Protein AF-A0A7R9JCJ1-F1 (afdb_monomer)

Mean predicted aligned error: 11.02 Å

Radius of gyration: 18.44 Å; Cα contacts (8 Å, |Δi|>4): 87; chains: 1; bounding box: 52×27×41 Å

pLDDT: mean 80.85, std 22.11, range [39.84, 98.69]

Foldseek 3Di:
DLCCLCPVVVVVLVVCCVVVVNQAEAAEAEECRLVSVVSNCVVPVVCVSRYPYYHYHHYDPDCPDPPDCVVVVVVVVVVVVVPD

Solvent-accessible surface area (backbone atoms only — not comparable to full-atom values): 4811 Å² total; per-residue (Å²): 87,68,65,40,13,71,47,50,54,54,51,52,52,52,50,51,31,66,74,70,71,43,84,56,42,78,43,78,26,53,28,64,50,21,36,14,49,52,47,17,43,74,79,42,56,75,56,52,77,36,41,78,44,76,48,68,42,73,58,52,69,87,64,90,76,70,85,47,68,68,58,55,51,54,51,52,54,57,56,58,65,74,75,111

InterPro domains:
  IPR029058 Alpha/Beta hydrolase fold [G3DSA:3.40.50.1820] (1-83)
  IPR029058 Alpha/Beta hydrolase fold [SSF53474] (1-56)

Structure (mmCIF, N/CA/C/O backbone):
data_AF-A0A7R9JCJ1-F1
#
_entry.id   AF-A0A7R9JCJ1-F1
#
loop_
_atom_site.group_PDB
_atom_site.id
_atom_site.type_symbol
_atom_site.label_atom_id
_atom_site.label_alt_id
_atom_site.label_comp_id
_atom_site.label_asym_id
_atom_site.label_entity_id
_atom_site.label_seq_id
_atom_site.pdbx_PDB_ins_code
_atom_site.Cartn_x
_atom_site.Cartn_y
_atom_site.Cartn_z
_atom_site.occupancy
_atom_site.B_iso_or_equiv
_atom_site.auth_seq_id
_atom_site.auth_comp_id
_atom_site.auth_asym_id
_atom_site.auth_atom_id
_atom_site.pdbx_PDB_model_num
ATOM 1 N N . MET A 1 1 ? 13.718 -3.447 -8.438 1.00 77.44 1 MET A N 1
ATOM 2 C CA . MET A 1 1 ? 12.241 -3.421 -8.564 1.00 77.44 1 MET A CA 1
ATOM 3 C C . MET A 1 1 ? 11.622 -4.803 -8.400 1.00 77.44 1 MET A C 1
ATOM 5 O O . MET A 1 1 ? 10.644 -4.898 -7.680 1.00 77.44 1 MET A O 1
ATOM 9 N N . HIS A 1 2 ? 12.168 -5.868 -9.010 1.00 85.50 2 HIS A N 1
ATOM 10 C CA . HIS A 1 2 ? 11.621 -7.221 -8.815 1.00 85.50 2 HIS A CA 1
ATOM 11 C C . HIS A 1 2 ? 11.688 -7.683 -7.351 1.00 85.50 2 HIS A C 1
ATOM 13 O O . HIS A 1 2 ? 10.663 -8.052 -6.793 1.00 85.50 2 HIS A O 1
ATOM 19 N N . GLU A 1 3 ? 12.854 -7.546 -6.712 1.00 92.81 3 GLU A N 1
ATOM 20 C CA . GLU A 1 3 ? 13.035 -7.859 -5.286 1.00 92.81 3 GLU A CA 1
ATOM 21 C C . GLU A 1 3 ? 12.089 -7.040 -4.394 1.00 92.81 3 GLU A C 1
ATOM 23 O O . GLU A 1 3 ? 11.323 -7.597 -3.615 1.00 92.81 3 GLU A O 1
ATOM 28 N N . MET A 1 4 ? 12.042 -5.721 -4.620 1.00 92.00 4 MET A N 1
ATOM 29 C CA . MET A 1 4 ? 11.132 -4.810 -3.919 1.00 92.00 4 MET A CA 1
ATOM 30 C C . MET A 1 4 ? 9.661 -5.217 -4.067 1.00 92.00 4 MET A C 1
ATOM 32 O O . MET A 1 4 ? 8.921 -5.230 -3.091 1.00 92.00 4 MET A O 1
ATOM 36 N N . GLY A 1 5 ? 9.219 -5.565 -5.278 1.00 92.31 5 GLY A N 1
ATOM 37 C CA . GLY A 1 5 ? 7.848 -6.016 -5.506 1.00 92.31 5 GLY A CA 1
ATOM 38 C C . GLY A 1 5 ? 7.554 -7.386 -4.885 1.00 92.31 5 GLY A C 1
ATOM 39 O O . GLY A 1 5 ? 6.418 -7.665 -4.511 1.00 92.31 5 GLY A O 1
ATOM 40 N N . ARG A 1 6 ? 8.571 -8.243 -4.750 1.00 95.62 6 ARG A N 1
ATOM 41 C CA . ARG A 1 6 ? 8.430 -9.599 -4.212 1.00 95.62 6 ARG A CA 1
ATOM 42 C C . ARG A 1 6 ? 8.441 -9.646 -2.685 1.00 95.62 6 ARG A C 1
ATOM 44 O O . ARG A 1 6 ? 7.696 -10.452 -2.122 1.00 95.62 6 ARG A O 1
ATOM 51 N N . TYR A 1 7 ? 9.252 -8.807 -2.040 1.00 96.69 7 TYR A N 1
ATOM 52 C CA . TYR A 1 7 ? 9.507 -8.876 -0.599 1.00 96.69 7 TYR A CA 1
ATOM 53 C C . TYR A 1 7 ? 9.221 -7.557 0.119 1.00 96.69 7 TYR A C 1
ATOM 55 O O . TYR A 1 7 ? 8.381 -7.541 1.019 1.00 96.69 7 TYR A O 1
ATOM 63 N N . ASP A 1 8 ? 9.851 -6.458 -0.302 1.00 97.25 8 ASP A N 1
ATOM 64 C CA . ASP A 1 8 ? 9.820 -5.197 0.450 1.00 97.25 8 ASP A CA 1
ATOM 65 C C . ASP A 1 8 ? 8.406 -4.600 0.527 1.00 97.25 8 ASP A C 1
ATOM 67 O O . ASP A 1 8 ? 7.889 -4.355 1.616 1.00 97.25 8 ASP A O 1
ATOM 71 N N . ILE A 1 9 ? 7.744 -4.405 -0.618 1.00 97.25 9 ILE A N 1
ATOM 72 C CA . ILE A 1 9 ? 6.409 -3.793 -0.686 1.00 97.25 9 ILE A CA 1
ATOM 73 C C . ILE A 1 9 ? 5.359 -4.642 0.063 1.00 97.25 9 ILE A C 1
ATOM 75 O O . ILE A 1 9 ? 4.625 -4.072 0.875 1.00 97.25 9 ILE A O 1
ATOM 79 N N . PRO A 1 10 ? 5.287 -5.979 -0.121 1.00 97.81 10 PRO A N 1
ATOM 80 C CA . PRO A 1 10 ? 4.428 -6.839 0.695 1.00 97.81 10 PRO A CA 1
ATOM 81 C C . PRO A 1 10 ? 4.666 -6.701 2.204 1.00 97.81 10 PRO A C 1
ATOM 83 O O . PRO A 1 10 ? 3.712 -6.509 2.959 1.00 97.81 10 PRO A O 1
ATOM 86 N N . ALA A 1 11 ? 5.929 -6.745 2.642 1.00 98.31 11 ALA A N 1
ATOM 87 C CA . ALA A 1 11 ? 6.280 -6.650 4.056 1.00 98.31 11 ALA A CA 1
ATOM 88 C C . ALA A 1 11 ? 5.892 -5.289 4.653 1.00 98.31 11 ALA A C 1
ATOM 90 O O . ALA A 1 11 ? 5.389 -5.229 5.776 1.00 98.31 11 ALA A O 1
ATOM 91 N N . MET A 1 12 ? 6.067 -4.201 3.896 1.00 98.12 12 MET A N 1
ATOM 92 C CA . MET A 1 12 ? 5.634 -2.863 4.304 1.00 98.12 12 MET A CA 1
ATOM 93 C C . MET A 1 12 ? 4.112 -2.771 4.445 1.00 98.12 12 MET A C 1
ATOM 95 O O . MET A 1 12 ? 3.630 -2.239 5.445 1.00 98.12 12 MET A O 1
ATOM 99 N N . ILE A 1 13 ? 3.350 -3.309 3.486 1.00 98.19 13 ILE A N 1
ATOM 100 C CA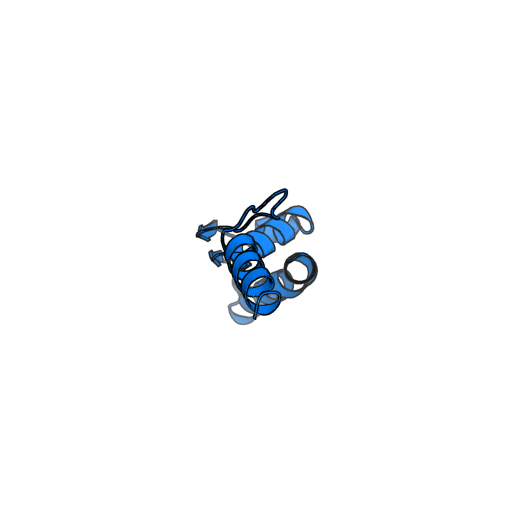 . ILE A 1 13 ? 1.881 -3.343 3.561 1.00 98.19 13 ILE A CA 1
ATOM 101 C C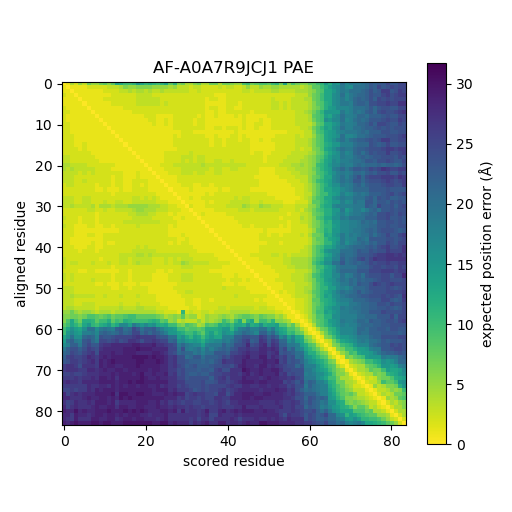 . ILE A 1 13 ? 1.435 -4.119 4.804 1.00 98.19 13 ILE A C 1
ATOM 103 O O . ILE A 1 13 ? 0.644 -3.604 5.593 1.00 98.19 13 ILE A O 1
ATOM 107 N N . ASP A 1 14 ? 1.972 -5.320 5.022 1.00 98.31 14 ASP A N 1
ATOM 108 C CA . ASP A 1 14 ? 1.597 -6.150 6.172 1.00 98.31 14 ASP A CA 1
ATOM 109 C C . ASP A 1 14 ? 1.973 -5.497 7.500 1.00 98.31 14 ASP A C 1
ATOM 111 O O . ASP A 1 14 ? 1.204 -5.554 8.461 1.00 98.31 14 ASP A O 1
ATOM 115 N N . LEU A 1 15 ? 3.131 -4.834 7.560 1.00 98.56 15 LEU A N 1
ATOM 116 C CA . LEU A 1 15 ? 3.546 -4.085 8.738 1.00 98.56 15 LEU A CA 1
ATOM 117 C C . LEU A 1 15 ? 2.553 -2.966 9.056 1.00 98.56 15 LEU A C 1
ATOM 119 O O . LEU A 1 15 ? 2.124 -2.857 10.204 1.00 98.56 15 LEU A O 1
ATOM 123 N N . VAL A 1 16 ? 2.163 -2.164 8.063 1.00 98.44 16 VAL A N 1
ATOM 124 C CA . VAL A 1 16 ? 1.213 -1.060 8.262 1.00 98.44 16 VAL A CA 1
ATOM 125 C C . VAL A 1 16 ? -0.146 -1.589 8.708 1.00 98.44 16 VAL A C 1
ATOM 127 O O . VAL A 1 16 ? -0.681 -1.094 9.699 1.00 98.44 16 VAL A O 1
ATOM 130 N N . LEU A 1 17 ? -0.690 -2.616 8.050 1.00 98.50 17 LEU A N 1
ATOM 131 C CA . LEU A 1 17 ? -1.978 -3.210 8.437 1.00 98.50 17 LEU A CA 1
ATOM 132 C C . LEU A 1 17 ? -1.929 -3.791 9.853 1.00 98.50 17 LEU A C 1
ATOM 134 O O . LEU A 1 17 ? -2.831 -3.552 10.652 1.00 98.50 17 LEU A O 1
ATOM 138 N N . ARG A 1 18 ? -0.841 -4.483 10.210 1.00 98.56 18 ARG A N 1
ATOM 139 C CA . ARG A 1 18 ? -0.655 -5.055 11.550 1.00 98.56 18 ARG A CA 1
ATOM 140 C C . ARG A 1 18 ? -0.499 -3.987 12.629 1.00 98.56 18 ARG A C 1
ATOM 142 O O . ARG A 1 18 ? -1.013 -4.162 13.725 1.00 98.56 18 ARG A O 1
ATOM 149 N N . VAL A 1 19 ? 0.217 -2.899 12.366 1.00 98.69 19 VAL A N 1
ATOM 150 C CA . VAL A 1 19 ? 0.416 -1.830 13.361 1.00 98.69 19 VAL A CA 1
ATOM 151 C C . VAL A 1 19 ? -0.850 -0.993 13.529 1.00 98.69 19 VAL A C 1
ATOM 153 O O . VAL A 1 19 ? -1.218 -0.659 14.650 1.00 98.69 19 VAL A O 1
ATOM 156 N N . THR A 1 20 ? -1.538 -0.684 12.431 1.00 98.25 20 THR A N 1
ATOM 157 C CA . THR A 1 20 ? -2.750 0.153 12.448 1.00 98.25 20 THR A CA 1
ATOM 158 C C . THR A 1 20 ? -4.028 -0.623 12.761 1.00 98.25 20 THR A C 1
ATOM 160 O O . THR A 1 20 ? -5.052 -0.003 13.029 1.00 98.25 20 THR A O 1
ATOM 163 N N . GLN A 1 21 ? -3.980 -1.961 12.724 1.00 98.38 21 GLN A N 1
ATOM 164 C CA . GLN A 1 21 ? -5.139 -2.858 12.840 1.00 98.38 21 GLN A CA 1
ATOM 165 C C . GLN A 1 21 ? -6.215 -2.610 11.765 1.00 98.38 21 GLN A C 1
ATOM 167 O O . GLN A 1 21 ? -7.380 -2.968 11.931 1.00 98.38 21 GLN A O 1
ATOM 172 N N . LEU A 1 22 ?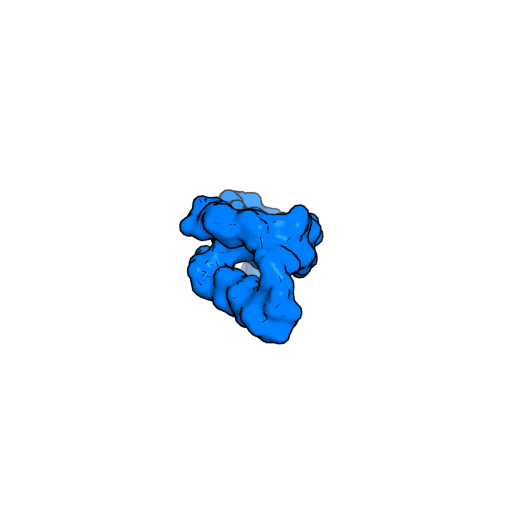 -5.830 -2.003 10.640 1.00 98.31 22 LEU A N 1
ATOM 173 C CA . LEU A 1 22 ? -6.708 -1.806 9.493 1.00 98.31 22 LEU A CA 1
ATOM 174 C C . LEU A 1 22 ? -6.673 -3.031 8.579 1.00 98.31 22 LEU A C 1
ATOM 176 O O . LEU A 1 22 ? -5.658 -3.711 8.458 1.00 98.31 22 LEU A O 1
ATOM 180 N N . ALA A 1 23 ? -7.782 -3.285 7.884 1.00 97.69 23 ALA A N 1
ATOM 181 C CA . ALA A 1 23 ? -7.869 -4.367 6.903 1.00 97.69 23 ALA A CA 1
ATOM 182 C C . ALA A 1 23 ? -7.299 -3.979 5.529 1.00 97.69 23 ALA A C 1
ATOM 184 O O . ALA A 1 23 ? -6.905 -4.847 4.752 1.00 97.69 23 ALA A O 1
ATOM 185 N N . ARG A 1 24 ? -7.295 -2.678 5.203 1.00 98.38 24 ARG A N 1
ATOM 186 C CA . ARG A 1 24 ? -6.854 -2.143 3.908 1.00 98.38 24 ARG A CA 1
ATOM 187 C C . ARG A 1 24 ? -6.265 -0.743 4.059 1.00 98.38 24 ARG A C 1
ATOM 189 O O . ARG A 1 24 ? -6.588 -0.051 5.022 1.00 98.38 24 ARG A O 1
ATOM 196 N N . LEU A 1 25 ? -5.469 -0.306 3.084 1.00 97.94 25 LEU A N 1
ATOM 197 C CA . LEU A 1 25 ? -4.832 1.017 3.089 1.00 97.94 25 LEU A CA 1
ATOM 198 C C . LEU A 1 25 ? -4.821 1.699 1.711 1.00 97.94 25 LEU A C 1
ATOM 200 O O . LEU A 1 25 ? -5.007 1.055 0.678 1.00 97.94 25 LEU A O 1
ATOM 204 N N . PHE A 1 26 ? -4.607 3.015 1.704 1.00 98.06 26 PHE A N 1
ATOM 205 C CA . PHE A 1 26 ? -4.321 3.790 0.495 1.00 98.06 26 PHE A CA 1
ATOM 206 C C . PHE A 1 26 ? -2.819 3.754 0.212 1.00 98.06 26 PHE A C 1
ATOM 208 O O . PHE A 1 26 ? -2.025 4.082 1.092 1.00 98.06 26 PHE A O 1
ATOM 215 N N . VAL A 1 27 ? -2.424 3.374 -1.003 1.00 97.25 27 VAL A N 1
ATOM 216 C CA . VAL A 1 27 ? -1.018 3.374 -1.424 1.00 97.25 27 VAL A CA 1
ATOM 217 C C . VAL A 1 27 ? -0.777 4.564 -2.339 1.00 97.25 27 VAL A C 1
ATOM 219 O O . VAL A 1 27 ? -1.422 4.691 -3.374 1.00 97.25 27 VAL A O 1
ATOM 222 N N . VAL A 1 28 ? 0.178 5.420 -1.986 1.00 96.75 28 VAL A N 1
ATOM 223 C CA . VAL A 1 28 ? 0.680 6.482 -2.864 1.00 96.75 28 VAL A CA 1
ATOM 224 C C . VAL A 1 28 ? 2.129 6.161 -3.180 1.00 96.75 28 VAL A C 1
ATOM 226 O O . VAL A 1 28 ? 2.948 6.025 -2.274 1.00 96.75 28 VAL A O 1
ATOM 229 N N . ALA A 1 29 ? 2.444 6.004 -4.461 1.00 93.81 29 ALA A N 1
ATOM 230 C CA . ALA A 1 29 ? 3.749 5.540 -4.898 1.00 93.81 29 ALA A CA 1
ATOM 231 C C . ALA A 1 29 ? 4.278 6.417 -6.035 1.00 93.81 29 ALA A C 1
ATOM 233 O O . ALA A 1 29 ? 3.564 6.717 -6.990 1.00 93.81 29 ALA A O 1
ATOM 234 N N . HIS A 1 30 ? 5.545 6.815 -5.939 1.00 94.00 30 HIS A N 1
ATOM 235 C CA . HIS A 1 30 ? 6.207 7.683 -6.909 1.00 94.00 30 HIS A CA 1
ATOM 236 C C . HIS A 1 30 ? 7.334 6.935 -7.626 1.00 94.00 30 HIS A C 1
ATOM 238 O O . HIS A 1 30 ? 8.069 6.172 -6.993 1.00 94.00 30 HIS A O 1
ATOM 244 N N . SER A 1 31 ? 7.497 7.167 -8.930 1.00 91.75 31 SER A N 1
ATOM 245 C CA . SER A 1 31 ? 8.618 6.659 -9.726 1.00 91.75 31 SER A CA 1
ATOM 246 C C . SER A 1 31 ? 8.814 5.142 -9.580 1.00 91.75 31 SER A C 1
ATOM 248 O O . SER A 1 31 ? 7.909 4.355 -9.868 1.00 91.75 31 SER A O 1
ATOM 250 N N . THR A 1 32 ? 9.980 4.710 -9.107 1.00 90.31 32 THR A N 1
ATOM 251 C CA . THR A 1 32 ? 10.342 3.304 -8.891 1.00 90.31 32 THR A CA 1
ATOM 252 C C . THR A 1 32 ? 9.460 2.597 -7.857 1.00 90.31 32 THR A C 1
ATOM 254 O O . THR A 1 32 ? 9.275 1.379 -7.944 1.00 90.31 32 THR A O 1
ATOM 257 N N . GLY A 1 33 ? 8.865 3.340 -6.918 1.00 90.12 33 GLY A N 1
ATOM 258 C CA . GLY A 1 33 ? 7.892 2.819 -5.959 1.00 90.12 33 GLY A CA 1
ATOM 259 C C . GLY A 1 33 ? 6.586 2.410 -6.635 1.00 90.12 33 GLY A C 1
ATOM 260 O O . GLY A 1 33 ? 6.036 1.354 -6.320 1.00 90.12 33 GLY A O 1
ATOM 261 N N . ALA A 1 34 ? 6.119 3.187 -7.618 1.00 92.88 34 ALA A N 1
ATOM 262 C CA . ALA A 1 34 ? 4.923 2.841 -8.384 1.00 92.88 34 ALA A CA 1
ATOM 263 C C . ALA A 1 34 ? 5.151 1.558 -9.189 1.00 92.88 34 ALA A C 1
ATOM 265 O O . ALA A 1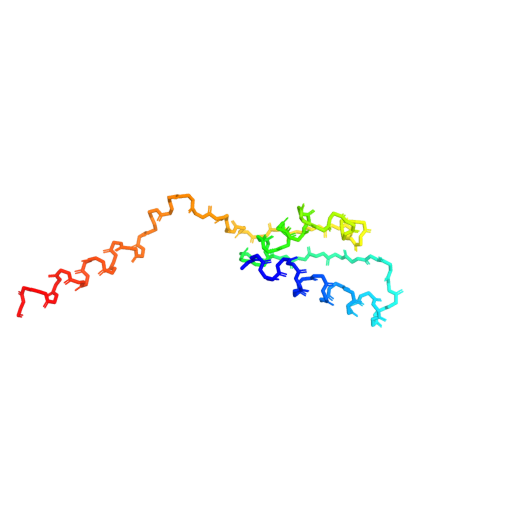 34 ? 4.353 0.626 -9.116 1.00 92.88 34 ALA A O 1
ATOM 266 N N . THR A 1 35 ? 6.290 1.458 -9.875 1.00 92.06 35 THR A N 1
ATOM 267 C CA . THR A 1 35 ? 6.645 0.263 -10.651 1.00 92.06 35 THR A CA 1
ATOM 268 C C . THR A 1 35 ? 6.817 -0.969 -9.773 1.00 92.06 35 THR A C 1
ATOM 270 O O . THR A 1 35 ? 6.327 -2.040 -10.117 1.00 92.06 35 THR A O 1
ATOM 273 N N . SER A 1 36 ? 7.465 -0.835 -8.614 1.00 94.25 36 SER A N 1
ATOM 274 C CA . SER A 1 36 ? 7.623 -1.956 -7.678 1.00 94.25 36 SER A CA 1
ATOM 275 C C . SER A 1 36 ? 6.276 -2.400 -7.096 1.00 94.25 36 SER A C 1
ATOM 277 O O . SER A 1 36 ? 6.055 -3.596 -6.927 1.00 94.25 36 SER A O 1
ATOM 279 N N . THR A 1 37 ? 5.342 -1.466 -6.882 1.00 94.31 37 THR A N 1
ATOM 280 C CA . THR A 1 37 ? 3.965 -1.779 -6.463 1.00 94.31 37 THR A CA 1
ATOM 281 C C . THR A 1 37 ? 3.174 -2.476 -7.575 1.00 94.31 37 THR A C 1
ATOM 283 O O . THR A 1 37 ? 2.447 -3.426 -7.298 1.00 94.31 37 THR A O 1
ATOM 286 N N . TYR A 1 38 ? 3.352 -2.086 -8.842 1.00 93.62 38 TYR A N 1
ATOM 287 C CA . TYR A 1 38 ? 2.756 -2.805 -9.975 1.00 93.62 38 TYR A CA 1
ATOM 288 C C . TYR A 1 38 ? 3.319 -4.217 -10.144 1.00 93.62 38 TYR A C 1
ATOM 290 O O . TYR A 1 38 ? 2.553 -5.147 -10.383 1.00 93.62 38 TYR A O 1
ATOM 298 N N . ILE A 1 39 ? 4.636 -4.398 -9.987 1.00 93.75 39 ILE A N 1
ATOM 299 C CA . ILE A 1 39 ? 5.250 -5.732 -9.997 1.00 93.75 39 ILE A CA 1
ATOM 300 C C . ILE A 1 39 ? 4.668 -6.571 -8.864 1.00 93.75 39 ILE A C 1
ATOM 302 O O . ILE A 1 39 ? 4.246 -7.692 -9.109 1.00 93.75 39 ILE A O 1
ATOM 306 N N . MET A 1 40 ? 4.590 -6.027 -7.648 1.00 96.12 40 MET A N 1
ATOM 307 C CA . MET A 1 40 ? 3.966 -6.707 -6.512 1.00 96.12 40 MET A CA 1
ATOM 308 C C . MET A 1 40 ? 2.541 -7.161 -6.850 1.00 96.12 40 MET A C 1
ATOM 310 O O . MET A 1 40 ? 2.232 -8.338 -6.702 1.00 96.12 40 MET A O 1
ATOM 314 N N . ALA A 1 41 ? 1.708 -6.274 -7.399 1.00 94.25 41 ALA A N 1
ATOM 315 C CA . ALA A 1 41 ? 0.342 -6.614 -7.787 1.00 94.25 41 ALA A CA 1
ATOM 316 C C . ALA A 1 41 ? 0.267 -7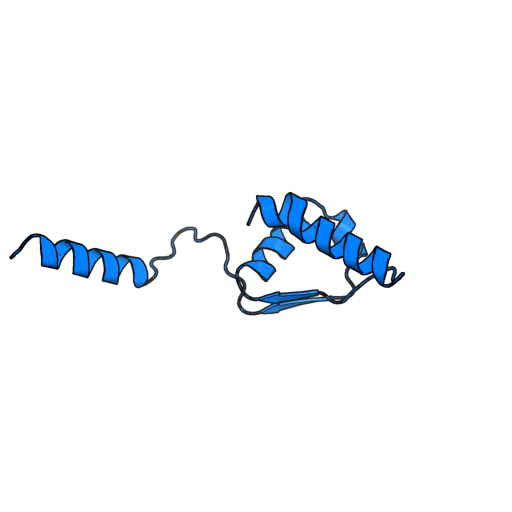.709 -8.872 1.00 94.25 41 ALA A C 1
ATOM 318 O O . ALA A 1 41 ? -0.691 -8.481 -8.873 1.00 94.25 41 ALA A O 1
ATOM 319 N N . SER A 1 42 ? 1.258 -7.811 -9.770 1.00 94.75 42 SER A N 1
ATOM 320 C CA . SER A 1 42 ? 1.274 -8.834 -10.825 1.00 94.75 42 SER A CA 1
ATOM 321 C C . SER A 1 42 ? 1.754 -10.209 -10.352 1.00 94.75 42 SER A C 1
ATOM 323 O O . SER A 1 42 ? 1.274 -11.215 -10.868 1.00 94.75 42 SER A O 1
ATOM 325 N N . ILE A 1 43 ? 2.668 -10.277 -9.375 1.00 96.00 43 ILE A N 1
ATOM 326 C CA . ILE A 1 43 ? 3.213 -11.552 -8.861 1.00 96.00 43 ILE A CA 1
ATOM 327 C C . ILE A 1 43 ? 2.612 -11.995 -7.514 1.00 96.00 43 ILE A C 1
ATOM 329 O O . ILE A 1 43 ? 2.833 -13.131 -7.099 1.00 96.00 43 ILE A O 1
ATOM 333 N N . ARG A 1 44 ? 1.88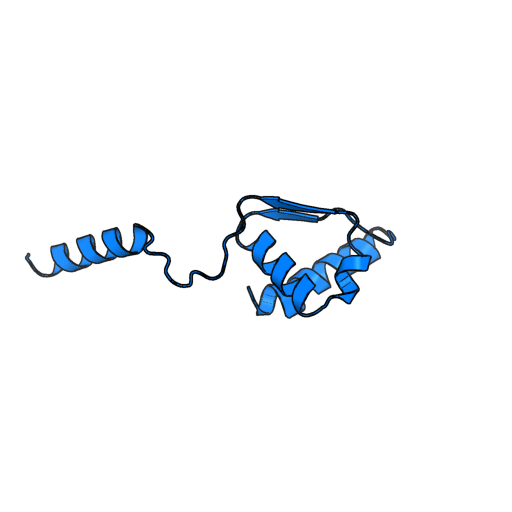2 -11.112 -6.822 1.00 94.75 44 ARG A N 1
ATOM 334 C CA . ARG A 1 44 ? 1.229 -11.324 -5.513 1.00 94.75 44 ARG A CA 1
ATOM 335 C C . ARG A 1 44 ? -0.165 -10.683 -5.514 1.00 94.75 44 ARG A C 1
ATOM 337 O O . ARG A 1 44 ? -0.453 -9.764 -4.742 1.00 94.75 44 ARG A O 1
ATOM 344 N N . SER A 1 45 ? -1.040 -11.135 -6.413 1.00 94.19 45 SER A N 1
ATOM 345 C CA . SER A 1 45 ? -2.371 -10.544 -6.621 1.00 94.19 45 SER A CA 1
ATOM 346 C C . SER A 1 45 ? -3.242 -10.499 -5.359 1.00 94.19 45 SER A C 1
ATOM 348 O O . SER A 1 45 ? -4.140 -9.664 -5.264 1.00 94.19 45 SER A O 1
ATOM 350 N N . GLU A 1 46 ? -2.973 -11.337 -4.352 1.00 96.44 46 GLU A N 1
ATOM 351 C CA . GLU A 1 46 ? -3.671 -11.308 -3.065 1.00 96.44 46 GLU A CA 1
ATOM 352 C C . GLU A 1 46 ? -3.520 -9.966 -2.321 1.00 96.44 46 GLU A C 1
ATOM 354 O O . GLU A 1 46 ? -4.411 -9.577 -1.563 1.00 96.44 46 GLU A O 1
ATOM 359 N N . TYR A 1 47 ? -2.459 -9.195 -2.589 1.00 96.69 47 TYR A N 1
ATOM 360 C CA . TYR A 1 47 ? -2.254 -7.866 -1.996 1.00 96.69 47 TYR A CA 1
ATOM 361 C C . TYR A 1 47 ? -3.121 -6.776 -2.623 1.00 96.69 47 TYR A C 1
ATOM 363 O O . TYR A 1 47 ? -3.305 -5.729 -2.006 1.00 96.69 47 TYR A O 1
ATOM 371 N N . ILE A 1 48 ? -3.724 -7.014 -3.791 1.00 96.00 48 ILE A N 1
ATOM 372 C CA . ILE A 1 48 ? -4.689 -6.073 -4.376 1.00 96.00 48 ILE A CA 1
ATOM 373 C C . ILE A 1 48 ? -5.886 -5.901 -3.434 1.00 96.00 48 ILE A C 1
ATOM 375 O O . ILE A 1 48 ? -6.341 -4.783 -3.218 1.00 96.00 48 ILE A O 1
ATOM 379 N N . SER A 1 49 ? -6.333 -6.980 -2.782 1.00 97.25 49 SER A N 1
ATOM 380 C CA . SER A 1 49 ? -7.449 -6.931 -1.823 1.00 97.25 49 SER A CA 1
ATOM 381 C C . SER A 1 49 ? -7.146 -6.119 -0.553 1.00 97.25 49 SER A C 1
ATOM 383 O O . SER A 1 49 ? -8.064 -5.637 0.112 1.00 97.25 49 SER A O 1
ATOM 385 N N . LYS A 1 50 ? -5.857 -5.924 -0.245 1.00 98.12 50 LYS A N 1
ATOM 386 C CA . LYS A 1 50 ? -5.352 -5.139 0.891 1.00 98.12 50 LYS A CA 1
ATOM 387 C C . LYS A 1 50 ? -5.234 -3.640 0.580 1.00 98.12 50 LYS A C 1
ATOM 389 O O . LYS A 1 50 ? -4.963 -2.846 1.481 1.00 98.12 50 LYS A O 1
ATOM 394 N N . MET A 1 51 ? -5.438 -3.227 -0.671 1.00 97.31 51 MET A N 1
ATOM 395 C CA . MET A 1 51 ? -5.375 -1.826 -1.089 1.00 97.31 51 MET A CA 1
ATOM 396 C C . MET A 1 51 ? -6.777 -1.296 -1.395 1.00 97.31 51 MET A C 1
ATOM 398 O O . MET A 1 51 ? -7.558 -1.935 -2.092 1.00 97.31 51 MET A O 1
ATOM 402 N N . ILE A 1 52 ? -7.101 -0.108 -0.885 1.00 97.88 52 ILE A N 1
ATOM 403 C CA . ILE A 1 52 ? -8.332 0.609 -1.260 1.00 97.88 52 ILE A CA 1
ATOM 404 C C . ILE A 1 52 ? -8.137 1.280 -2.623 1.00 97.88 52 ILE A C 1
ATOM 406 O O . ILE A 1 52 ? -9.011 1.223 -3.482 1.00 97.88 52 ILE A O 1
ATOM 410 N N . LEU A 1 53 ? -6.980 1.919 -2.802 1.00 94.94 53 LEU A N 1
ATOM 411 C CA . LEU A 1 53 ? -6.589 2.636 -4.009 1.00 94.94 53 LEU A CA 1
ATOM 412 C C . LEU A 1 53 ? -5.060 2.721 -4.068 1.00 94.94 53 LEU A C 1
ATOM 414 O O . LEU A 1 53 ? -4.415 2.970 -3.048 1.00 94.94 53 LEU A O 1
ATOM 418 N N . LEU A 1 54 ? -4.509 2.560 -5.271 1.00 95.38 54 LEU A N 1
ATOM 419 C CA . LEU A 1 54 ? -3.127 2.893 -5.601 1.00 95.38 54 LEU A CA 1
ATOM 420 C C . LEU A 1 54 ? -3.100 4.184 -6.428 1.00 95.38 54 LEU A C 1
ATOM 422 O O . LEU A 1 54 ? -3.628 4.220 -7.537 1.00 95.38 54 LEU A O 1
ATOM 426 N N . VAL A 1 55 ? -2.445 5.222 -5.915 1.00 96.25 55 VAL A N 1
ATOM 427 C CA . VAL A 1 55 ? -2.106 6.441 -6.657 1.00 96.25 55 VAL A CA 1
ATOM 428 C C . VAL A 1 55 ? -0.658 6.326 -7.125 1.00 96.25 55 VAL A C 1
ATOM 430 O O . VAL A 1 55 ? 0.276 6.443 -6.331 1.00 96.25 55 VAL A O 1
ATOM 433 N N . ALA A 1 56 ? -0.473 6.076 -8.420 1.00 92.69 56 ALA A N 1
ATOM 434 C CA . ALA A 1 56 ? 0.837 5.954 -9.051 1.00 92.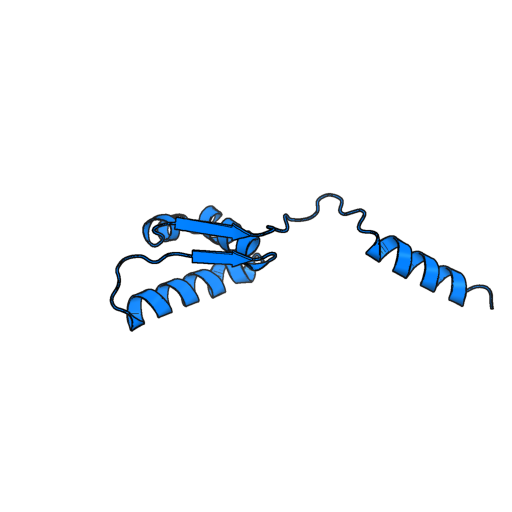69 56 ALA A CA 1
ATOM 435 C C . ALA A 1 56 ? 1.240 7.273 -9.727 1.00 92.69 56 ALA A C 1
ATOM 437 O O . ALA A 1 56 ? 0.586 7.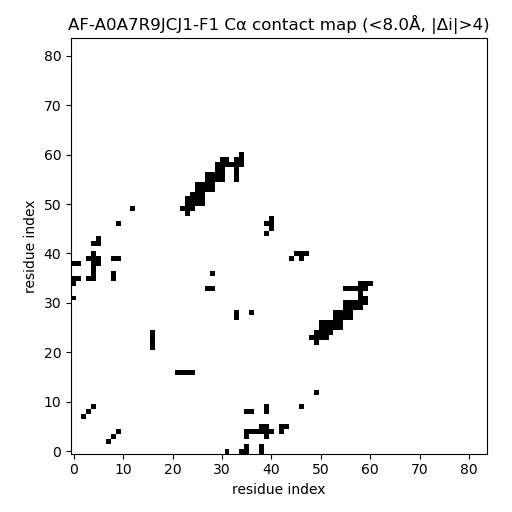715 -10.670 1.00 92.69 56 ALA A O 1
ATOM 438 N N . ILE A 1 57 ? 2.335 7.883 -9.272 1.00 89.31 57 ILE A N 1
ATOM 439 C CA . ILE A 1 57 ? 2.834 9.168 -9.775 1.00 89.31 57 ILE A CA 1
ATOM 440 C C . ILE A 1 57 ? 4.143 8.938 -10.533 1.00 89.31 57 ILE A C 1
ATOM 442 O O . ILE A 1 57 ? 5.098 8.398 -9.977 1.00 89.31 57 ILE A O 1
ATOM 446 N N . ALA A 1 58 ? 4.184 9.359 -11.799 1.00 88.12 58 ALA A N 1
ATOM 447 C CA . ALA A 1 58 ? 5.343 9.230 -12.689 1.00 88.12 58 ALA A CA 1
ATOM 448 C C . ALA A 1 58 ? 5.986 7.818 -12.700 1.00 88.12 58 ALA A C 1
ATOM 450 O O . ALA A 1 58 ? 7.189 7.702 -12.464 1.00 88.12 58 ALA A O 1
ATOM 451 N N . PRO A 1 59 ? 5.223 6.729 -12.930 1.00 73.31 59 PRO A N 1
ATOM 452 C CA . PRO A 1 59 ? 5.769 5.373 -12.905 1.00 73.31 59 PRO A CA 1
ATOM 453 C C . PRO A 1 59 ? 6.853 5.186 -13.973 1.00 73.31 59 PRO A C 1
ATOM 455 O O . PRO A 1 59 ? 6.664 5.531 -15.138 1.00 73.31 59 PRO A O 1
ATOM 458 N N . VAL A 1 60 ? 7.984 4.599 -13.581 1.00 76.50 60 VAL A N 1
ATOM 459 C CA . VAL A 1 60 ? 9.097 4.304 -14.497 1.00 76.50 60 VAL A CA 1
ATOM 460 C C . VAL A 1 60 ? 9.004 2.842 -14.917 1.00 76.50 60 VAL A C 1
ATOM 462 O O . VAL A 1 60 ? 9.345 1.955 -14.137 1.00 76.50 60 VAL A O 1
ATOM 465 N N . GLY A 1 61 ? 8.513 2.561 -16.124 1.00 64.12 61 GLY A N 1
ATOM 466 C CA . GLY A 1 61 ? 8.478 1.192 -16.650 1.00 64.12 61 GLY A CA 1
ATOM 467 C C . GLY A 1 61 ? 9.886 0.601 -16.832 1.00 64.12 61 GLY A C 1
ATOM 468 O O . GLY A 1 61 ? 10.859 1.358 -16.910 1.00 64.12 61 GLY A O 1
ATOM 469 N N . PRO A 1 62 ? 10.035 -0.736 -16.920 1.00 49.91 62 PRO A N 1
ATOM 470 C CA . PRO A 1 62 ? 11.273 -1.318 -17.419 1.00 49.91 62 PRO A CA 1
ATOM 471 C C . PRO A 1 62 ? 11.497 -0.759 -18.819 1.00 49.91 62 PRO A C 1
ATOM 473 O O . PRO A 1 62 ? 10.698 -0.995 -19.716 1.00 49.91 62 PRO A O 1
ATOM 476 N N . ALA A 1 63 ? 12.544 0.039 -18.968 1.00 47.78 63 ALA A N 1
ATOM 477 C CA . ALA A 1 63 ? 12.961 0.639 -20.216 1.00 47.78 63 ALA A CA 1
ATOM 478 C C . ALA A 1 63 ? 13.234 -0.447 -21.264 1.00 47.78 63 ALA A C 1
ATOM 480 O O . ALA A 1 63 ? 14.288 -1.077 -21.160 1.00 47.78 63 ALA A O 1
ATOM 481 N N . PRO A 1 64 ? 12.384 -0.681 -22.285 1.00 44.31 64 PRO A N 1
ATOM 482 C CA . PRO A 1 64 ? 12.800 -1.565 -23.360 1.00 44.31 64 PRO A CA 1
ATOM 483 C C . PRO A 1 64 ? 13.925 -0.858 -24.116 1.00 44.31 64 PRO A C 1
ATOM 485 O O . PRO A 1 64 ? 14.980 -1.444 -24.303 1.00 44.31 64 PRO A O 1
ATOM 488 N N . HIS A 1 65 ? 13.764 0.442 -24.394 1.00 46.53 65 HIS A N 1
ATOM 489 C CA . HIS A 1 65 ? 14.747 1.339 -25.000 1.00 46.53 65 HIS A CA 1
ATOM 490 C C . HIS A 1 65 ? 14.575 2.759 -24.439 1.00 46.53 65 HIS A C 1
ATOM 492 O O . HIS A 1 65 ? 14.059 3.649 -25.108 1.00 46.53 65 HIS A O 1
ATOM 498 N N . LEU A 1 66 ? 14.984 2.989 -23.188 1.00 39.84 66 LEU A N 1
ATOM 499 C CA . LEU A 1 66 ? 15.257 4.361 -22.762 1.00 39.84 66 LEU A CA 1
ATOM 500 C C . LEU A 1 66 ? 16.554 4.792 -23.453 1.00 39.84 66 LEU A C 1
ATOM 502 O O . LEU A 1 66 ? 17.659 4.485 -22.991 1.00 39.84 66 LEU A O 1
ATOM 506 N N . ASP A 1 67 ? 16.391 5.479 -24.578 1.00 50.16 67 ASP A N 1
ATOM 507 C CA . ASP A 1 67 ? 17.367 6.445 -25.069 1.00 50.16 67 ASP A CA 1
ATOM 508 C C . ASP A 1 67 ? 17.233 7.691 -24.187 1.00 50.16 67 ASP A C 1
ATOM 510 O O . ASP A 1 67 ? 16.662 8.718 -24.544 1.00 50.16 67 ASP A O 1
ATOM 514 N N . THR A 1 68 ? 17.588 7.531 -22.912 1.00 43.56 68 THR A N 1
ATOM 515 C CA . THR A 1 68 ? 17.650 8.659 -22.000 1.00 43.56 68 THR A CA 1
ATOM 516 C C . THR A 1 68 ? 18.920 9.413 -22.326 1.00 43.56 68 THR A C 1
ATOM 518 O O . THR A 1 68 ? 20.008 8.841 -22.333 1.00 43.56 68 THR A O 1
ATOM 521 N N . THR A 1 69 ? 18.779 10.716 -22.518 1.00 45.31 69 THR A N 1
ATOM 522 C CA . THR A 1 69 ? 19.823 11.745 -22.636 1.00 45.31 69 THR A CA 1
ATOM 523 C C . THR A 1 69 ? 21.007 11.592 -21.659 1.00 45.31 69 THR A C 1
ATOM 525 O O . THR A 1 69 ? 22.084 12.120 -21.912 1.00 45.31 69 THR A O 1
ATOM 528 N N . ALA A 1 70 ? 20.866 10.806 -20.586 1.00 46.28 70 ALA A N 1
ATOM 529 C CA . ALA A 1 70 ? 21.956 10.386 -19.705 1.00 46.28 70 ALA A CA 1
ATOM 530 C C . ALA A 1 70 ? 23.019 9.487 -20.385 1.00 46.28 70 ALA A C 1
ATOM 532 O O . ALA A 1 70 ? 24.198 9.572 -20.039 1.00 46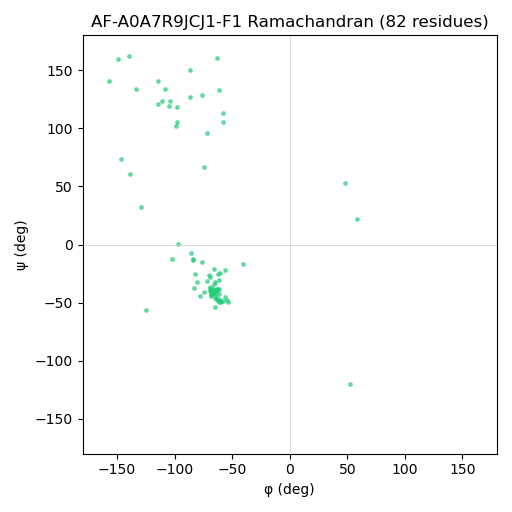.28 70 ALA A O 1
ATOM 533 N N . LYS A 1 71 ? 22.644 8.643 -21.361 1.00 43.81 71 LYS A N 1
ATOM 534 C CA . LYS A 1 71 ? 23.607 7.875 -22.176 1.00 43.81 71 LYS A CA 1
ATOM 535 C C . LYS A 1 71 ? 24.396 8.785 -23.118 1.00 43.81 71 LYS A C 1
ATOM 537 O O . LYS A 1 71 ? 25.597 8.581 -23.285 1.00 43.81 71 LYS A O 1
ATOM 542 N N . ASP A 1 72 ? 23.745 9.810 -23.662 1.00 47.78 72 ASP A N 1
ATOM 543 C CA . ASP A 1 72 ? 24.374 10.791 -24.551 1.00 47.78 72 ASP A CA 1
ATOM 544 C C . ASP A 1 72 ? 25.374 11.691 -23.822 1.00 47.78 72 ASP A C 1
ATOM 546 O O . ASP A 1 72 ? 26.460 11.950 -24.343 1.00 47.78 72 ASP A O 1
ATOM 550 N N . GLU A 1 73 ? 25.073 12.131 -22.596 1.00 46.28 73 GLU A N 1
ATOM 551 C CA . GLU A 1 73 ? 26.020 12.923 -21.802 1.00 46.28 73 GLU A CA 1
ATOM 552 C C . GLU A 1 73 ? 27.239 12.103 -21.365 1.00 46.28 73 GLU A C 1
ATOM 554 O O . GLU A 1 73 ? 28.374 12.565 -21.523 1.00 46.28 73 GLU A O 1
ATOM 559 N N . ALA A 1 74 ? 27.036 10.860 -20.913 1.00 45.81 74 ALA A N 1
ATOM 560 C CA . ALA A 1 74 ? 28.130 9.940 -20.598 1.00 45.81 74 ALA A CA 1
ATOM 561 C C . ALA A 1 74 ? 28.976 9.600 -21.843 1.00 45.81 74 ALA A C 1
ATOM 563 O O . ALA A 1 74 ? 30.207 9.559 -21.768 1.00 45.81 74 ALA A O 1
ATOM 564 N N . GLY A 1 75 ? 28.344 9.443 -23.013 1.00 44.91 75 GLY A N 1
ATOM 565 C CA . GLY A 1 75 ? 29.021 9.254 -24.299 1.00 44.91 75 GLY A CA 1
ATOM 566 C C . GLY A 1 75 ? 29.801 10.489 -24.771 1.00 44.91 75 GLY A C 1
ATOM 567 O O . GLY A 1 75 ? 30.911 10.357 -25.299 1.00 44.91 75 GLY A O 1
ATOM 568 N N . ARG A 1 76 ? 29.279 11.702 -24.535 1.00 47.69 76 ARG A N 1
ATOM 569 C CA . ARG A 1 76 ? 29.971 12.976 -24.819 1.00 47.69 76 ARG A CA 1
ATOM 570 C C . ARG A 1 76 ? 31.199 13.176 -23.938 1.00 47.69 76 ARG A C 1
ATOM 572 O O . ARG A 1 76 ? 32.232 13.617 -24.440 1.00 47.69 76 ARG A O 1
ATOM 579 N N . LEU A 1 77 ? 31.098 12.861 -22.649 1.00 49.75 77 LEU A N 1
ATOM 580 C CA . LEU A 1 77 ? 32.210 12.949 -21.697 1.00 49.75 77 LEU A CA 1
ATOM 581 C C . LEU A 1 77 ? 33.294 11.902 -21.994 1.00 49.75 77 LEU A C 1
ATOM 583 O O . LEU A 1 77 ? 34.473 12.250 -22.020 1.00 49.75 77 LEU A O 1
ATOM 587 N N . GLY A 1 78 ? 32.906 10.668 -22.331 1.00 45.91 78 GLY A N 1
ATOM 588 C CA . GLY A 1 78 ? 33.843 9.610 -22.727 1.00 45.91 78 GLY A CA 1
ATOM 589 C C . GLY A 1 78 ? 34.631 9.931 -24.003 1.00 45.91 78 GLY A C 1
ATOM 590 O O . GLY A 1 78 ? 35.834 9.691 -24.058 1.00 45.91 78 GLY A O 1
ATOM 591 N N . LYS A 1 79 ? 33.997 10.551 -25.012 1.00 47.81 79 LYS A N 1
ATOM 592 C CA . LYS A 1 79 ? 34.697 11.006 -26.229 1.00 47.81 79 LYS A CA 1
ATOM 593 C C . LYS A 1 79 ? 35.599 12.220 -26.000 1.00 47.81 79 LYS A C 1
ATOM 595 O O . LYS A 1 79 ? 36.622 12.321 -26.662 1.00 47.81 79 LYS A O 1
ATOM 600 N N . LYS A 1 80 ? 35.268 13.128 -25.073 1.00 45.72 80 LYS A N 1
ATOM 601 C CA . LYS A 1 80 ? 36.117 14.296 -24.762 1.00 45.72 80 LYS A CA 1
ATOM 602 C C . LYS A 1 80 ? 37.416 13.930 -24.036 1.00 45.72 80 LYS A C 1
ATOM 604 O O . LYS A 1 80 ? 38.388 14.658 -24.168 1.00 45.72 80 LYS A O 1
ATOM 609 N N . MET A 1 81 ? 37.438 12.814 -23.306 1.00 43.75 81 MET A N 1
ATOM 610 C CA . MET A 1 81 ? 38.617 12.349 -22.563 1.00 43.75 81 MET A CA 1
ATOM 611 C C . MET A 1 81 ? 39.604 11.534 -23.420 1.00 43.75 81 MET A C 1
ATOM 613 O O . MET A 1 81 ? 40.729 11.310 -23.000 1.00 43.75 81 MET A O 1
ATOM 617 N N . LEU A 1 82 ? 39.199 11.100 -24.620 1.00 45.00 82 LEU A N 1
ATOM 618 C CA . LEU A 1 82 ? 40.036 10.340 -25.563 1.00 45.00 82 LEU A CA 1
ATOM 619 C C . LEU A 1 82 ? 40.686 11.213 -26.656 1.00 45.00 82 LEU A C 1
ATOM 621 O O . LEU A 1 82 ? 41.375 10.680 -27.522 1.00 45.00 82 LEU A O 1
ATOM 625 N N . VAL A 1 83 ? 40.458 12.532 -26.646 1.00 49.62 83 VAL A N 1
ATOM 626 C CA . VAL A 1 83 ? 41.014 13.478 -27.639 1.00 49.62 83 VAL A CA 1
ATOM 627 C C . VAL A 1 83 ? 41.696 14.680 -26.962 1.00 49.62 83 VAL A C 1
ATOM 629 O O . VAL A 1 83 ? 41.680 15.790 -27.488 1.00 49.62 83 VAL A O 1
ATOM 632 N N . SER A 1 84 ? 42.298 14.477 -25.789 1.00 41.41 84 SER A N 1
ATOM 633 C CA . SER A 1 84 ? 43.208 15.443 -25.160 1.00 41.41 84 SER A CA 1
ATOM 634 C C . SER A 1 84 ? 44.366 14.741 -24.479 1.00 41.41 84 SER A C 1
ATOM 636 O O . SER A 1 84 ? 44.174 13.591 -24.033 1.00 41.41 84 SER A O 1
#

Sequence (84 aa):
MHEMGRYDIPAMIDLVLRVTQLARLFVVAHSTGATSTYIMASIRSEYISKMILLVAIAPVGPAPHLDTTAKDEAGRLGKKMLVS

Nearest PDB structures (foldseek):
  5c5c-assembly1_A  TM=4.514E-01  e=9.583E-02  Homo sapiens
  3olz-assembly1_B  TM=4.028E-01  e=7.544E+00  Rattus norvegicus
  2c2y-assembly1_A-2  TM=2.989E-01  e=7.054E+00  Mycobacterium tuberculosis H37Rv

Organism: Timema californicum (NCBI:txid61474)

Secondary structure (DSSP, 8-state):
-HHIIIIIHHHHHHHHHHHHT-S-EEEEEETHHHHHHHHHHHH-GGGGGGEEEEEEES-----SS---HHHHHHHHHHHHTT--